Protein AF-A0AAD6Y115-F1 (afdb_monomer_lite)

Secondary structure (DSSP, 8-state):
-----PPPPGGGSTTSS-GGGS---HHHHHHHHHHHHGGGG--S-SSS-EEEE--SSHHHHHHHHHHHHHTT-SHHHHHSTT--EEEEEEEE-TT-SSGGG-EEEEEEEEGGG--TTTTSS-----SS-------EEEEEEETTEEEEEEEE-PPPHHHHH---S---SS---GGGTTT-

Foldseek 3Di:
DDDPDDPDPPVVQLPPPPLVLDQADPVLSVVVSVLSNCQVVDDPPLQHKDKDFADPDPVRQVVVQVVCVVLLNDPVSCPQPPDQKDWRDKDWDPPDPDPQFIKMKTKIDGLLLHDQVVVVDDRDDRQWHRDNWSAMWIWIDGNNGTGMIITGSDGDPCSVPIDGPDDPPPPDDVVSVVVD

Sequence (180 aa):
ASRTKVPLKQSSVLSDIRLNKMKVSPEQFKELEEMYSNRATAVDDGISPVDYIYALNDDDQLAASAIMAQQGLDVDTREQLNNRWSHQWSSYSNNSLNARNRTRRILYLCRCGYDHTQAQKKKRHTPVPFTSCLAHAENVEDSEKILRIRGFFHHNEACIKAEFTRIPPVPIHPSVYVVA

Radius of gyration: 18.42 Å; chains: 1; bounding box: 69×36×39 Å

Organism: NCBI:txid153505

Structure (mmCIF, N/CA/C/O backbone):
data_AF-A0AAD6Y115-F1
#
_entry.id   AF-A0AAD6Y115-F1
#
loop_
_atom_site.group_PDB
_atom_site.id
_atom_site.type_symbol
_atom_site.label_atom_id
_atom_site.label_alt_id
_atom_site.label_comp_id
_atom_site.label_asym_id
_atom_site.label_entity_id
_atom_site.label_seq_id
_atom_site.pdbx_PDB_ins_code
_atom_site.Cartn_x
_atom_site.Cartn_y
_atom_site.Cartn_z
_atom_site.occupancy
_atom_site.B_iso_or_equiv
_atom_site.auth_seq_id
_atom_site.auth_comp_id
_atom_site.auth_asym_id
_atom_site.auth_atom_id
_atom_site.pdbx_PDB_model_num
ATOM 1 N N . ALA A 1 1 ? 39.518 6.196 -12.446 1.00 37.31 1 ALA A N 1
ATOM 2 C CA . ALA A 1 1 ? 39.358 6.528 -11.016 1.00 37.31 1 ALA A CA 1
ATOM 3 C C . ALA A 1 1 ? 38.115 5.822 -10.486 1.00 37.31 1 ALA A C 1
ATOM 5 O O . ALA A 1 1 ? 37.027 6.047 -11.005 1.00 37.31 1 ALA A O 1
ATOM 6 N N . SER A 1 2 ? 38.305 4.896 -9.545 1.00 34.16 2 SER A N 1
ATOM 7 C CA . SER A 1 2 ? 37.245 4.105 -8.911 1.00 34.16 2 SER A CA 1
ATOM 8 C C . SER A 1 2 ? 36.305 5.024 -8.128 1.00 34.16 2 SER A C 1
ATOM 10 O O . SER A 1 2 ? 36.765 5.800 -7.292 1.00 34.16 2 SER A O 1
ATOM 12 N N . ARG A 1 3 ? 35.000 4.981 -8.424 1.00 35.28 3 ARG A N 1
ATOM 13 C CA . ARG A 1 3 ? 33.980 5.690 -7.642 1.00 35.28 3 ARG A CA 1
ATOM 14 C C . ARG A 1 3 ? 33.814 4.959 -6.315 1.00 35.28 3 ARG A C 1
ATOM 16 O O . ARG A 1 3 ? 33.168 3.916 -6.252 1.00 35.28 3 ARG A O 1
ATOM 23 N N . THR A 1 4 ? 34.408 5.510 -5.266 1.00 35.12 4 THR A N 1
ATOM 24 C CA . THR A 1 4 ? 34.242 5.054 -3.889 1.00 35.12 4 THR A CA 1
ATOM 25 C C . THR A 1 4 ? 32.756 5.104 -3.536 1.00 35.12 4 THR A C 1
ATOM 27 O O . THR A 1 4 ? 32.154 6.178 -3.491 1.00 35.12 4 THR A O 1
ATOM 30 N N . LYS A 1 5 ? 32.140 3.934 -3.334 1.00 39.66 5 LYS A N 1
ATOM 31 C CA . LYS A 1 5 ? 30.775 3.831 -2.813 1.00 39.66 5 LYS A CA 1
ATOM 32 C C . LYS A 1 5 ? 30.797 4.359 -1.381 1.00 39.66 5 LYS A C 1
ATOM 34 O O . LYS A 1 5 ? 31.348 3.716 -0.493 1.00 39.66 5 LYS A O 1
ATOM 39 N N . VAL A 1 6 ? 30.242 5.550 -1.176 1.00 36.53 6 VAL A N 1
ATOM 40 C CA . VAL A 1 6 ? 30.010 6.091 0.166 1.00 36.53 6 VAL A CA 1
ATOM 41 C C . VAL A 1 6 ? 28.984 5.180 0.849 1.00 36.53 6 VAL A C 1
ATOM 43 O O . VAL A 1 6 ? 27.916 4.963 0.269 1.00 36.53 6 VAL A O 1
ATOM 46 N N . PRO A 1 7 ? 29.268 4.626 2.040 1.00 36.38 7 PRO A N 1
ATOM 47 C CA . PRO A 1 7 ? 28.285 3.852 2.781 1.00 36.38 7 PRO A CA 1
ATOM 48 C C . PRO A 1 7 ? 27.129 4.779 3.152 1.00 36.38 7 PRO A C 1
ATOM 50 O O . PRO A 1 7 ? 27.316 5.767 3.868 1.00 36.38 7 PRO A O 1
ATOM 53 N N . LEU A 1 8 ? 25.934 4.489 2.640 1.00 37.22 8 LEU A N 1
ATOM 54 C CA . LEU A 1 8 ? 24.723 5.157 3.099 1.00 37.22 8 LEU A CA 1
ATOM 55 C C . LEU A 1 8 ? 24.560 4.827 4.586 1.00 37.22 8 LEU A C 1
ATOM 57 O O . LEU A 1 8 ? 24.509 3.658 4.968 1.00 37.22 8 LEU A O 1
ATOM 61 N N . LYS A 1 9 ? 24.546 5.866 5.430 1.00 33.16 9 LYS A N 1
ATOM 62 C CA . LYS A 1 9 ? 24.273 5.741 6.866 1.00 33.16 9 LYS A CA 1
ATOM 63 C C . LYS A 1 9 ? 22.989 4.931 7.040 1.00 33.16 9 LYS A C 1
ATOM 65 O O . LYS A 1 9 ? 21.980 5.258 6.423 1.00 33.16 9 LYS A O 1
ATOM 70 N N . GLN A 1 10 ? 23.009 3.938 7.926 1.00 40.41 10 GLN A N 1
ATOM 71 C CA . GLN A 1 10 ? 21.849 3.105 8.274 1.00 40.41 10 GLN A CA 1
ATOM 72 C C . GLN A 1 10 ? 20.599 3.934 8.648 1.00 40.41 10 GLN A C 1
ATOM 74 O O . GLN A 1 10 ? 19.476 3.479 8.459 1.00 40.41 10 GLN A O 1
ATOM 79 N N . SER A 1 11 ? 20.767 5.196 9.066 1.00 35.53 11 SER A N 1
ATOM 80 C CA . SER A 1 11 ? 19.670 6.135 9.327 1.00 35.53 11 SER A CA 1
ATOM 81 C C . SER A 1 11 ? 18.949 6.683 8.082 1.00 35.53 11 SER A C 1
ATOM 83 O O . SER A 1 11 ? 17.874 7.256 8.227 1.00 35.53 11 SER A O 1
ATOM 85 N N . SER A 1 12 ? 19.483 6.526 6.862 1.00 40.47 12 SER A N 1
ATOM 86 C CA . SER A 1 12 ? 18.817 6.964 5.621 1.00 40.47 12 SER A CA 1
ATOM 87 C C . SER A 1 12 ? 17.934 5.889 4.983 1.00 40.47 12 SER A C 1
ATOM 89 O O . SER A 1 12 ? 17.322 6.148 3.951 1.00 40.47 12 SER A O 1
ATOM 91 N N . VAL A 1 13 ? 17.892 4.683 5.556 1.00 45.56 13 VAL A N 1
ATOM 92 C CA . VAL A 1 13 ? 17.029 3.581 5.094 1.00 45.56 13 VAL A CA 1
ATOM 93 C C . VAL A 1 13 ? 15.636 3.676 5.739 1.00 45.56 13 VAL A C 1
ATOM 95 O O . VAL A 1 13 ? 14.651 3.259 5.138 1.00 45.56 13 VAL A O 1
ATOM 98 N N . LEU A 1 14 ? 15.536 4.329 6.906 1.00 41.59 14 LEU A N 1
ATOM 99 C CA . LEU A 1 14 ? 14.282 4.608 7.621 1.00 41.59 14 LEU A CA 1
ATOM 100 C C . LEU A 1 14 ? 13.452 5.756 7.019 1.00 41.59 14 LEU A C 1
ATOM 102 O O . LEU A 1 14 ? 12.278 5.899 7.344 1.00 41.59 14 LEU A O 1
ATOM 106 N N . SER A 1 15 ? 14.027 6.603 6.161 1.00 47.47 15 SER A N 1
ATOM 107 C CA . SER A 1 15 ? 13.391 7.872 5.779 1.00 47.47 15 SER A CA 1
ATOM 108 C C . SER A 1 15 ? 12.399 7.798 4.617 1.00 47.47 15 SER A C 1
ATOM 110 O O . SER A 1 15 ? 11.879 8.840 4.212 1.00 47.47 15 SER A O 1
ATOM 112 N N . ASP A 1 16 ? 12.140 6.628 4.035 1.00 69.25 16 ASP A N 1
ATOM 113 C CA . ASP A 1 16 ? 11.714 6.635 2.639 1.00 69.25 16 ASP A CA 1
ATOM 114 C C . ASP A 1 16 ? 10.235 6.246 2.419 1.00 69.25 16 ASP A C 1
ATOM 116 O O . ASP A 1 16 ? 9.596 6.880 1.581 1.00 69.25 16 ASP A O 1
ATOM 120 N N . ILE A 1 17 ? 9.608 5.378 3.227 1.00 75.56 17 ILE A N 1
ATOM 121 C CA . ILE A 1 17 ? 8.131 5.264 3.218 1.00 75.56 17 ILE A CA 1
ATOM 122 C C . ILE A 1 17 ? 7.526 6.401 4.037 1.00 75.56 17 ILE A C 1
ATOM 124 O O . ILE A 1 17 ? 7.895 6.642 5.185 1.00 75.56 17 ILE A O 1
ATOM 128 N N . ARG A 1 18 ? 6.553 7.106 3.454 1.00 84.12 18 ARG A N 1
ATOM 129 C CA . ARG A 1 18 ? 5.853 8.228 4.098 1.00 84.12 18 ARG A CA 1
ATOM 130 C C . ARG A 1 18 ? 4.848 7.754 5.158 1.00 84.12 18 ARG A C 1
ATOM 132 O O . ARG A 1 18 ? 3.661 8.062 5.059 1.00 84.12 18 ARG A O 1
ATOM 139 N N . LEU A 1 19 ? 5.312 7.045 6.193 1.00 85.75 19 LEU A N 1
ATOM 140 C CA . LEU A 1 19 ? 4.458 6.497 7.259 1.00 85.75 19 LEU A CA 1
ATOM 141 C C . LEU A 1 19 ? 3.618 7.588 7.934 1.00 85.75 19 LEU A C 1
ATOM 143 O O . LEU A 1 19 ? 2.438 7.399 8.203 1.00 85.75 19 LEU A O 1
ATOM 147 N N . ASN A 1 20 ? 4.188 8.784 8.097 1.00 86.88 20 ASN A N 1
ATOM 148 C CA . ASN A 1 20 ? 3.504 9.956 8.648 1.00 86.88 20 ASN A CA 1
ATOM 149 C C . ASN A 1 20 ? 2.343 10.495 7.788 1.00 86.88 20 ASN A C 1
ATOM 151 O O . ASN A 1 20 ? 1.642 11.419 8.202 1.00 86.88 20 ASN A O 1
ATOM 155 N N . LYS A 1 21 ? 2.166 9.991 6.563 1.00 89.12 21 LYS A N 1
ATOM 156 C CA . LYS A 1 21 ? 1.014 10.290 5.702 1.00 89.12 21 LYS A CA 1
ATOM 157 C C . LYS A 1 21 ? -0.087 9.240 5.815 1.00 89.12 21 LYS A C 1
ATOM 159 O O . LYS A 1 21 ? -1.181 9.473 5.300 1.00 89.12 21 LYS A O 1
ATOM 164 N N . MET A 1 22 ? 0.174 8.121 6.487 1.00 88.00 22 MET A N 1
ATOM 165 C CA . MET A 1 22 ? -0.845 7.123 6.783 1.00 88.00 22 MET A CA 1
ATOM 166 C C . MET A 1 22 ? -1.723 7.607 7.928 1.00 88.00 22 MET A C 1
ATOM 168 O O . MET A 1 22 ? -1.261 8.212 8.892 1.00 88.00 22 MET A O 1
ATOM 172 N N . LYS A 1 23 ? -3.021 7.344 7.809 1.00 85.50 23 LYS A N 1
ATOM 173 C CA . LYS A 1 23 ? -3.980 7.604 8.877 1.00 85.50 23 LYS A CA 1
ATOM 174 C C . LYS A 1 23 ? -4.052 6.347 9.736 1.00 85.50 23 LYS A C 1
ATOM 176 O O . LYS A 1 23 ? -4.895 5.495 9.491 1.00 85.50 23 LYS A O 1
ATOM 181 N N . VAL A 1 24 ? -3.124 6.217 10.673 1.00 87.88 24 VAL A N 1
ATOM 182 C CA . VAL A 1 24 ? -3.024 5.088 11.611 1.00 87.88 24 VAL A CA 1
ATOM 183 C C . VAL A 1 24 ? -3.056 5.607 13.048 1.00 87.88 24 VAL A C 1
ATOM 185 O O . VAL A 1 24 ? -2.818 6.798 13.273 1.00 87.88 24 VAL A O 1
ATOM 188 N N . SER A 1 25 ? -3.382 4.740 14.006 1.00 88.44 25 SER A N 1
ATOM 189 C CA . SER A 1 25 ? -3.313 5.085 15.428 1.00 88.44 25 SER A CA 1
ATOM 190 C C . SER A 1 25 ? -1.858 5.281 15.887 1.00 88.44 25 SER A C 1
ATOM 192 O O . SER A 1 25 ? -0.935 4.808 15.215 1.00 88.44 25 SER A O 1
ATOM 194 N N . PRO A 1 26 ? -1.617 5.951 17.029 1.00 88.81 26 PRO A N 1
ATOM 195 C CA . PRO A 1 26 ? -0.279 6.051 17.613 1.00 88.81 26 PRO A CA 1
ATOM 196 C C . PRO A 1 26 ? 0.368 4.685 17.888 1.00 88.81 26 PRO A C 1
ATOM 198 O O . PRO A 1 26 ? 1.564 4.517 17.667 1.00 88.81 26 PRO A O 1
ATOM 201 N N . GLU A 1 27 ? -0.419 3.700 18.323 1.00 90.31 27 GLU A N 1
ATOM 202 C CA . GLU A 1 27 ? 0.043 2.335 18.595 1.00 90.31 27 GLU A CA 1
ATOM 203 C C . GLU A 1 27 ? 0.472 1.636 17.302 1.00 90.31 27 GLU A C 1
ATOM 205 O O . GLU A 1 27 ? 1.593 1.145 17.210 1.00 90.31 27 GLU A O 1
ATOM 210 N N . GLN A 1 28 ? -0.369 1.692 16.264 1.00 91.00 28 GLN A N 1
ATOM 211 C CA . GLN A 1 28 ? -0.039 1.151 14.943 1.00 91.00 28 GLN A CA 1
ATOM 212 C C . GLN A 1 28 ? 1.199 1.824 14.343 1.00 91.00 28 GLN A C 1
ATOM 214 O O . GLN A 1 28 ? 2.013 1.173 13.694 1.00 91.00 28 GLN A O 1
ATOM 219 N N . PHE A 1 29 ? 1.346 3.136 14.542 1.00 90.56 29 PHE A N 1
ATOM 220 C CA . PHE A 1 29 ? 2.513 3.872 14.072 1.00 90.56 29 PHE A CA 1
ATOM 221 C C . PHE A 1 29 ? 3.794 3.385 14.755 1.00 90.56 29 PHE A C 1
ATOM 223 O O . PHE A 1 29 ? 4.783 3.142 14.071 1.00 90.56 29 PHE A O 1
ATOM 230 N N . LYS A 1 30 ? 3.756 3.171 16.074 1.00 90.38 30 LYS A N 1
ATOM 231 C CA . LYS A 1 30 ? 4.881 2.612 16.827 1.00 90.38 30 LYS A CA 1
ATOM 232 C C . LYS A 1 30 ? 5.238 1.198 16.354 1.00 90.38 30 LYS A C 1
ATOM 234 O O . LYS A 1 30 ? 6.409 0.918 16.123 1.00 90.38 30 LYS A O 1
ATOM 239 N N . GLU A 1 31 ? 4.244 0.333 16.146 1.00 91.25 31 GLU A N 1
ATOM 240 C CA . GLU A 1 31 ? 4.460 -1.020 15.603 1.00 91.25 31 GLU A CA 1
ATOM 241 C C . GLU A 1 31 ? 5.112 -0.983 14.211 1.00 91.25 31 GLU A C 1
ATOM 243 O O . GLU A 1 31 ? 6.028 -1.752 13.922 1.00 91.25 31 GLU A O 1
ATOM 248 N N . LEU A 1 32 ? 4.687 -0.054 13.350 1.00 90.06 32 LEU A N 1
ATOM 249 C CA . LEU A 1 32 ? 5.303 0.161 12.040 1.00 90.06 32 LEU A CA 1
ATOM 250 C C . LEU A 1 32 ? 6.753 0.644 12.161 1.00 90.06 32 LEU A C 1
ATOM 252 O O . LEU A 1 32 ? 7.617 0.157 11.435 1.00 90.06 32 LEU A O 1
ATOM 256 N N . GLU A 1 33 ? 7.043 1.582 13.063 1.00 88.50 33 GLU A N 1
ATOM 257 C CA . GLU A 1 33 ? 8.415 2.046 13.300 1.00 88.50 33 GLU A CA 1
ATOM 258 C C . GLU A 1 33 ? 9.328 0.912 13.775 1.00 88.50 33 GLU A C 1
ATOM 260 O O . GLU A 1 33 ? 10.443 0.773 13.267 1.00 88.50 33 GLU A O 1
ATOM 265 N N . GLU A 1 34 ? 8.855 0.070 14.695 1.00 88.00 34 GLU A N 1
ATOM 266 C CA . GLU A 1 34 ? 9.582 -1.114 15.164 1.00 88.00 34 GLU A CA 1
ATOM 267 C C . GLU A 1 34 ? 9.818 -2.111 14.017 1.00 88.00 34 GLU A C 1
ATOM 269 O O . GLU A 1 34 ? 10.950 -2.556 13.800 1.00 88.00 34 GLU A O 1
ATOM 274 N N . MET A 1 35 ? 8.785 -2.391 13.216 1.00 87.81 35 MET A N 1
ATOM 275 C CA . MET A 1 35 ? 8.860 -3.274 12.048 1.00 87.81 35 MET A CA 1
ATOM 276 C C . MET A 1 35 ? 9.911 -2.802 11.032 1.00 87.81 35 MET A C 1
ATOM 278 O O . MET A 1 35 ? 10.733 -3.593 10.569 1.00 87.81 35 MET A O 1
ATOM 282 N N . TYR A 1 36 ? 9.931 -1.507 10.705 1.00 86.06 36 TYR A N 1
ATOM 283 C CA . TYR A 1 36 ? 10.908 -0.951 9.766 1.00 86.06 36 TYR A CA 1
ATOM 284 C C . TYR A 1 36 ? 12.313 -0.807 10.357 1.00 86.06 36 TYR A C 1
ATOM 286 O O . TYR A 1 36 ? 13.292 -0.906 9.614 1.00 86.06 36 TYR A O 1
ATOM 294 N N . SER A 1 37 ? 12.434 -0.626 11.673 1.00 83.56 37 SER A N 1
ATOM 295 C CA . SER A 1 37 ? 13.729 -0.577 12.366 1.00 83.56 37 SER A CA 1
ATOM 296 C C . SER A 1 37 ? 14.433 -1.934 12.373 1.00 83.56 37 SER A C 1
ATOM 298 O O . SER A 1 37 ? 15.654 -1.995 12.230 1.00 83.56 37 SER A O 1
ATOM 300 N N . ASN A 1 38 ? 13.669 -3.027 12.437 1.00 78.31 38 ASN A N 1
ATOM 301 C CA . ASN A 1 38 ? 14.196 -4.394 12.484 1.00 78.31 38 ASN A CA 1
ATOM 302 C C . ASN A 1 38 ? 14.460 -5.013 11.099 1.00 78.31 38 ASN A C 1
ATOM 304 O O . ASN A 1 38 ? 14.881 -6.164 10.994 1.00 78.31 38 ASN A O 1
ATOM 308 N N . ARG A 1 39 ? 14.271 -4.259 10.009 1.00 71.62 39 ARG A N 1
ATOM 309 C CA . ARG A 1 39 ? 14.386 -4.773 8.633 1.00 71.62 39 ARG A CA 1
ATOM 310 C C . ARG A 1 39 ? 15.766 -5.352 8.287 1.00 71.62 39 ARG A C 1
ATOM 312 O O . ARG A 1 39 ? 15.861 -6.220 7.430 1.00 71.62 39 ARG A O 1
ATOM 319 N N . ALA A 1 40 ? 16.840 -4.899 8.936 1.00 60.59 40 ALA A N 1
ATOM 320 C CA . ALA A 1 40 ? 18.201 -5.371 8.652 1.00 60.59 40 ALA A CA 1
ATOM 321 C C . ALA A 1 40 ? 18.432 -6.859 8.990 1.00 60.59 40 ALA A C 1
ATOM 323 O O . ALA A 1 40 ? 19.394 -7.444 8.499 1.00 60.59 40 ALA A O 1
ATOM 324 N N . THR A 1 41 ? 17.564 -7.463 9.807 1.00 61.66 41 THR A N 1
ATOM 325 C CA . THR A 1 41 ? 17.615 -8.886 10.180 1.00 61.66 41 THR A CA 1
ATOM 326 C C . THR A 1 41 ? 16.533 -9.723 9.498 1.00 61.66 41 THR A C 1
ATOM 328 O O . THR A 1 41 ? 16.404 -10.906 9.800 1.00 61.66 41 THR A O 1
ATOM 331 N N . ALA A 1 42 ? 15.737 -9.117 8.612 1.00 58.19 42 ALA A N 1
ATOM 332 C CA . ALA A 1 42 ? 14.626 -9.782 7.951 1.00 58.19 42 ALA A CA 1
ATOM 333 C C . ALA A 1 42 ? 15.122 -10.795 6.910 1.00 58.19 42 ALA A C 1
ATOM 335 O O . ALA A 1 42 ? 15.888 -10.461 6.003 1.00 58.19 42 ALA A O 1
ATOM 336 N N . VAL A 1 43 ? 14.660 -12.033 7.054 1.00 60.44 43 VAL A N 1
ATOM 337 C CA . VAL A 1 43 ? 14.711 -13.069 6.018 1.00 60.44 43 VAL A CA 1
ATOM 338 C C . VAL A 1 43 ? 13.510 -12.847 5.092 1.00 60.44 43 VAL A C 1
ATOM 340 O O . VAL A 1 43 ? 12.520 -12.255 5.515 1.00 60.44 43 VAL A O 1
ATOM 343 N N . ASP A 1 44 ? 13.586 -13.284 3.835 1.00 65.56 44 ASP A N 1
ATOM 344 C CA . ASP A 1 44 ? 12.433 -13.291 2.924 1.00 65.56 44 ASP A CA 1
ATOM 345 C C . ASP A 1 44 ? 11.393 -14.321 3.405 1.00 65.56 44 ASP A C 1
ATOM 347 O O . ASP A 1 44 ? 11.373 -15.474 2.984 1.00 65.56 44 ASP A O 1
ATOM 351 N N . ASP A 1 45 ? 10.608 -13.923 4.404 1.00 72.19 45 ASP A N 1
ATOM 352 C CA . ASP A 1 45 ? 9.651 -14.752 5.136 1.00 72.19 45 ASP A CA 1
ATOM 353 C C . ASP A 1 45 ? 8.194 -14.456 4.749 1.00 72.19 45 ASP A C 1
ATOM 355 O O . ASP A 1 45 ? 7.268 -15.058 5.291 1.00 72.19 45 ASP A O 1
ATOM 359 N N . GLY A 1 46 ? 7.973 -13.524 3.817 1.00 70.38 46 GLY A N 1
ATOM 360 C CA . GLY A 1 46 ? 6.642 -13.065 3.411 1.00 70.38 46 GLY A CA 1
ATOM 361 C C . GLY A 1 46 ? 5.894 -12.241 4.472 1.00 70.38 46 GLY A C 1
ATOM 362 O O . GLY A 1 46 ? 4.741 -11.869 4.247 1.00 70.38 46 GLY A O 1
ATOM 363 N N . ILE A 1 47 ? 6.525 -11.938 5.613 1.00 79.69 47 ILE A N 1
ATOM 364 C CA . ILE A 1 47 ? 5.960 -11.167 6.739 1.00 79.69 47 ILE A CA 1
ATOM 365 C C . ILE A 1 47 ? 6.878 -9.975 7.086 1.00 79.69 47 ILE A C 1
ATOM 367 O O . ILE A 1 47 ? 6.649 -9.222 8.029 1.00 79.69 47 ILE A O 1
ATOM 371 N N . SER A 1 48 ? 7.904 -9.732 6.280 1.00 85.69 48 SER A N 1
ATOM 372 C CA . SER A 1 48 ? 8.790 -8.582 6.409 1.00 85.69 48 SER A CA 1
ATOM 373 C C . SER A 1 48 ? 8.473 -7.502 5.369 1.00 85.69 48 SER A C 1
ATOM 375 O O . SER A 1 48 ? 8.011 -7.813 4.267 1.00 85.69 48 SER A O 1
ATOM 377 N N . PRO A 1 49 ? 8.730 -6.212 5.661 1.00 89.25 49 PRO A N 1
ATOM 378 C CA . PRO A 1 49 ? 8.601 -5.165 4.660 1.00 89.25 49 PRO A CA 1
ATOM 379 C C . PRO A 1 49 ? 9.551 -5.353 3.475 1.00 89.25 49 PRO A C 1
ATOM 381 O O . PRO A 1 49 ? 10.765 -5.531 3.634 1.00 89.25 49 PRO A O 1
ATOM 384 N N . VAL A 1 50 ? 9.004 -5.213 2.274 1.00 89.38 50 VAL A N 1
ATOM 385 C CA . VAL A 1 50 ? 9.717 -5.403 1.006 1.00 89.38 50 VAL A CA 1
ATOM 386 C C . VAL A 1 50 ? 9.983 -4.071 0.305 1.00 89.38 50 VAL A C 1
ATOM 388 O O . VAL A 1 50 ? 9.365 -3.047 0.605 1.00 89.38 50 VAL A O 1
ATOM 391 N N . ASP A 1 51 ? 10.938 -4.080 -0.626 1.00 90.75 51 ASP A N 1
ATOM 392 C CA . ASP A 1 51 ? 11.340 -2.911 -1.412 1.00 90.75 51 ASP A CA 1
ATOM 393 C C . ASP A 1 51 ? 11.923 -3.356 -2.752 1.00 90.75 51 ASP A C 1
ATOM 395 O O . ASP A 1 51 ? 13.100 -3.703 -2.853 1.00 90.75 51 ASP A O 1
ATOM 399 N N . TYR A 1 52 ? 11.066 -3.382 -3.761 1.00 91.44 52 TYR A N 1
ATOM 400 C CA . TYR A 1 52 ? 11.388 -3.762 -5.124 1.00 91.44 52 TYR A CA 1
ATOM 401 C C . TYR A 1 52 ? 11.654 -2.514 -5.959 1.00 91.44 52 TYR A C 1
ATOM 403 O O . TYR A 1 52 ? 10.857 -1.574 -5.958 1.00 91.44 52 TYR A O 1
ATOM 411 N N . ILE A 1 53 ? 12.771 -2.513 -6.684 1.00 92.69 53 ILE A N 1
ATOM 412 C CA . ILE A 1 53 ? 13.163 -1.453 -7.616 1.00 92.69 53 ILE A CA 1
ATOM 413 C C . ILE A 1 53 ? 13.201 -2.066 -9.009 1.00 92.69 53 ILE A C 1
ATOM 415 O O . ILE A 1 53 ? 13.813 -3.114 -9.196 1.00 92.69 53 ILE A O 1
ATOM 419 N N . TYR A 1 54 ? 12.580 -1.388 -9.967 1.00 92.31 54 TYR A N 1
ATOM 420 C CA . TYR A 1 54 ? 12.401 -1.874 -11.329 1.00 92.31 54 TYR A CA 1
ATOM 421 C C . TYR A 1 54 ? 13.042 -0.912 -12.328 1.00 92.31 54 TYR A C 1
ATOM 423 O O . TYR A 1 54 ? 12.969 0.312 -12.167 1.00 92.31 54 TYR A O 1
ATOM 431 N N . ALA A 1 55 ? 13.668 -1.449 -13.374 1.00 92.56 55 ALA A N 1
ATOM 432 C CA . ALA A 1 55 ? 14.084 -0.676 -14.533 1.00 92.56 55 ALA A CA 1
ATOM 433 C C . ALA A 1 55 ? 12.946 -0.562 -15.563 1.00 92.56 55 ALA A C 1
ATOM 435 O O . ALA A 1 55 ? 11.908 -1.211 -15.476 1.00 92.56 55 ALA A O 1
ATOM 436 N N . LEU A 1 56 ? 13.143 0.287 -16.574 1.00 92.00 56 LEU A N 1
ATOM 437 C CA . LEU A 1 56 ? 12.132 0.584 -17.599 1.00 92.00 56 LEU A CA 1
ATOM 438 C C . LEU A 1 56 ? 12.061 -0.449 -18.743 1.00 92.00 56 LEU A C 1
ATOM 440 O O . LEU A 1 56 ? 11.466 -0.138 -19.780 1.00 92.00 56 LEU A O 1
ATOM 444 N N . ASN A 1 57 ? 12.699 -1.612 -18.579 1.00 95.06 57 ASN A N 1
ATOM 445 C CA . ASN A 1 57 ? 12.691 -2.710 -19.550 1.00 95.06 57 ASN A CA 1
ATOM 446 C C . ASN A 1 57 ? 11.435 -3.586 -19.387 1.00 95.06 57 ASN A C 1
ATOM 448 O O . ASN A 1 57 ? 10.780 -3.541 -18.348 1.00 95.06 57 ASN A O 1
ATOM 452 N N . ASP A 1 58 ? 11.098 -4.360 -20.416 1.00 95.94 58 ASP A N 1
ATOM 453 C CA . ASP A 1 58 ? 9.832 -5.100 -20.457 1.00 95.94 58 ASP A CA 1
ATOM 454 C C . ASP A 1 58 ? 9.741 -6.185 -19.372 1.00 95.94 58 ASP A C 1
ATOM 456 O O . ASP A 1 58 ? 8.684 -6.337 -18.762 1.00 95.94 58 ASP A O 1
ATOM 460 N N . ASP A 1 59 ? 10.846 -6.872 -19.067 1.00 97.00 59 ASP A N 1
ATOM 461 C CA . ASP A 1 59 ? 10.887 -7.930 -18.049 1.00 97.00 59 ASP A CA 1
ATOM 462 C C . ASP A 1 59 ? 10.596 -7.382 -16.641 1.00 97.00 59 ASP A C 1
ATOM 464 O O . ASP A 1 59 ? 9.755 -7.916 -15.915 1.00 97.00 59 ASP A O 1
ATOM 468 N N . ASP A 1 60 ? 11.237 -6.272 -16.266 1.00 95.44 60 ASP A N 1
ATOM 469 C CA . ASP A 1 60 ? 11.033 -5.621 -14.971 1.00 95.44 60 ASP A CA 1
ATOM 470 C C . ASP A 1 60 ? 9.634 -5.015 -14.862 1.00 95.44 60 ASP A C 1
ATOM 472 O O . ASP A 1 60 ? 9.020 -5.066 -13.796 1.00 95.44 60 ASP A O 1
ATOM 476 N N . GLN A 1 61 ? 9.103 -4.453 -15.950 1.00 96.56 61 GLN A N 1
ATOM 477 C CA . GLN A 1 61 ? 7.741 -3.923 -15.949 1.00 96.56 61 GLN A CA 1
ATOM 478 C C . GLN A 1 61 ? 6.705 -5.045 -15.843 1.00 96.56 61 GLN A C 1
ATOM 480 O O . GLN A 1 61 ? 5.744 -4.904 -15.089 1.00 96.56 61 GLN A O 1
ATOM 485 N N . LEU A 1 62 ? 6.928 -6.186 -16.502 1.00 96.75 62 LEU A N 1
ATOM 486 C CA . LEU A 1 62 ? 6.086 -7.369 -16.345 1.00 96.75 62 LEU A CA 1
ATOM 487 C C . LEU A 1 62 ? 6.122 -7.889 -14.902 1.00 96.75 62 LEU A C 1
ATOM 489 O O . LEU A 1 62 ? 5.071 -8.168 -14.324 1.00 96.75 62 LEU A O 1
ATOM 493 N N . ALA A 1 63 ? 7.309 -7.964 -14.293 1.00 95.88 63 ALA A N 1
ATOM 494 C CA . ALA A 1 63 ? 7.462 -8.360 -12.895 1.00 95.88 63 ALA A CA 1
ATOM 495 C C . ALA A 1 63 ? 6.764 -7.380 -11.938 1.00 95.88 63 ALA A C 1
ATOM 497 O O . ALA A 1 63 ? 6.071 -7.803 -11.011 1.00 95.88 63 ALA A O 1
ATOM 498 N N . ALA A 1 64 ? 6.891 -6.072 -12.171 1.00 95.31 64 ALA A N 1
ATOM 499 C CA . ALA A 1 64 ? 6.215 -5.053 -11.376 1.00 95.31 64 ALA A CA 1
ATOM 500 C C . ALA A 1 64 ? 4.688 -5.158 -11.490 1.00 95.31 64 ALA A C 1
ATOM 502 O O . ALA A 1 64 ? 3.989 -5.134 -10.475 1.00 95.31 64 ALA A O 1
ATOM 503 N N . SER A 1 65 ? 4.165 -5.332 -12.707 1.00 94.88 65 SER A N 1
ATOM 504 C CA . SER A 1 65 ? 2.739 -5.557 -12.952 1.00 94.88 65 SER A CA 1
ATOM 505 C C . SER A 1 65 ? 2.236 -6.835 -12.281 1.00 94.88 65 SER A C 1
ATOM 507 O O . SER A 1 65 ? 1.158 -6.818 -11.690 1.00 94.88 65 SER A O 1
ATOM 509 N N . ALA A 1 66 ? 3.020 -7.917 -12.302 1.00 95.44 66 ALA A N 1
ATOM 510 C CA . ALA A 1 66 ? 2.673 -9.164 -11.627 1.00 95.44 66 ALA A CA 1
ATOM 511 C C . ALA A 1 66 ? 2.572 -8.985 -10.104 1.00 95.44 66 ALA A C 1
ATOM 513 O O . ALA A 1 66 ? 1.602 -9.445 -9.506 1.00 95.44 66 ALA A O 1
ATOM 514 N N . ILE A 1 67 ? 3.512 -8.263 -9.481 1.00 94.50 67 ILE A N 1
ATOM 515 C CA . ILE A 1 67 ? 3.437 -7.938 -8.048 1.00 94.50 67 ILE A CA 1
ATOM 516 C C . ILE A 1 67 ? 2.216 -7.066 -7.751 1.00 94.50 67 ILE A C 1
ATOM 518 O O . ILE A 1 67 ? 1.484 -7.341 -6.803 1.00 94.50 67 ILE A O 1
ATOM 522 N N . MET A 1 68 ? 1.947 -6.046 -8.566 1.00 94.12 68 MET A N 1
ATOM 523 C CA . MET A 1 68 ? 0.758 -5.207 -8.398 1.00 94.12 68 MET A CA 1
ATOM 524 C C . MET A 1 68 ? -0.533 -6.024 -8.454 1.00 94.12 68 MET A C 1
ATOM 526 O O . MET A 1 68 ? -1.380 -5.857 -7.580 1.00 94.12 68 MET A O 1
ATOM 530 N N . ALA A 1 69 ? -0.657 -6.929 -9.425 1.00 93.69 69 ALA A N 1
ATOM 531 C CA . ALA A 1 69 ? -1.816 -7.803 -9.568 1.00 93.69 69 ALA A CA 1
ATOM 532 C C . ALA A 1 69 ? -1.942 -8.791 -8.401 1.00 93.69 69 ALA A C 1
ATOM 534 O O . ALA A 1 69 ? -3.008 -8.913 -7.803 1.00 93.69 69 ALA A O 1
ATOM 535 N N . GLN A 1 70 ? -0.840 -9.438 -8.008 1.00 92.88 70 GLN A N 1
ATOM 536 C CA . GLN A 1 70 ? -0.809 -10.364 -6.873 1.00 92.88 70 GLN A CA 1
ATOM 537 C C . GLN A 1 70 ? -1.273 -9.695 -5.575 1.00 92.88 70 GLN A C 1
ATOM 539 O O . GLN A 1 70 ? -1.949 -10.319 -4.761 1.00 92.88 70 GLN A O 1
ATOM 544 N N . GLN A 1 71 ? -0.909 -8.426 -5.382 1.00 93.69 71 GLN A N 1
ATOM 545 C CA . GLN A 1 71 ? -1.295 -7.657 -4.204 1.00 93.69 71 GLN A CA 1
ATOM 546 C C . GLN A 1 71 ? -2.647 -6.946 -4.362 1.00 93.69 71 GLN A C 1
ATOM 548 O O . GLN A 1 71 ? -3.080 -6.283 -3.426 1.00 93.69 71 GLN A O 1
ATOM 553 N N . GLY A 1 72 ? -3.328 -7.044 -5.510 1.00 93.00 72 GLY A N 1
ATOM 554 C CA . GLY A 1 72 ? -4.589 -6.341 -5.782 1.00 93.00 72 GLY A CA 1
ATOM 555 C C . GLY A 1 72 ? -4.462 -4.813 -5.851 1.00 93.00 72 GLY A C 1
ATOM 556 O O . GLY A 1 72 ? -5.391 -4.075 -5.512 1.00 93.00 72 GLY A O 1
ATOM 557 N N . LEU A 1 73 ? -3.283 -4.325 -6.235 1.00 93.25 73 LEU A N 1
ATOM 558 C CA . LEU A 1 73 ? -2.945 -2.910 -6.406 1.00 93.25 73 LEU A CA 1
ATOM 559 C C . LEU A 1 73 ? -2.960 -2.459 -7.871 1.00 93.25 73 LEU A C 1
ATOM 561 O O . LEU A 1 73 ? -2.792 -1.264 -8.131 1.00 93.25 73 LEU A O 1
ATOM 565 N N . ASP A 1 74 ? -3.160 -3.372 -8.821 1.00 92.31 74 ASP A N 1
ATOM 566 C CA . ASP A 1 74 ? -3.360 -3.043 -10.232 1.00 92.31 74 ASP A CA 1
ATOM 567 C C . ASP A 1 74 ? -4.638 -2.206 -10.449 1.00 92.31 74 ASP A C 1
ATOM 569 O O . ASP A 1 74 ? -5.430 -1.966 -9.535 1.00 92.31 74 ASP A O 1
ATOM 573 N N . VAL A 1 75 ? -4.805 -1.638 -11.644 1.00 86.81 75 VAL A N 1
ATOM 574 C CA . VAL A 1 75 ? -5.934 -0.740 -11.946 1.00 86.81 75 VAL A CA 1
ATOM 575 C C . VAL A 1 75 ? -7.273 -1.454 -11.781 1.00 86.81 75 VAL A C 1
ATOM 577 O O . VAL A 1 75 ? -8.133 -0.930 -11.075 1.00 86.81 75 VAL A O 1
ATOM 580 N N . ASP A 1 76 ? -7.406 -2.654 -12.336 1.00 87.19 76 ASP A N 1
ATOM 581 C CA . ASP A 1 76 ? -8.679 -3.365 -12.405 1.00 87.19 76 ASP A CA 1
ATOM 582 C C . ASP A 1 76 ? -9.103 -3.855 -11.020 1.00 87.19 76 ASP A C 1
ATOM 584 O O . ASP A 1 76 ? -10.226 -3.596 -10.578 1.00 87.19 76 ASP A O 1
ATOM 588 N N . THR A 1 77 ? -8.189 -4.485 -10.273 1.00 88.50 77 THR A N 1
ATOM 589 C CA . THR A 1 77 ? -8.488 -4.951 -8.912 1.00 88.50 77 THR A CA 1
ATOM 590 C C . THR A 1 77 ? -8.799 -3.788 -7.984 1.00 88.50 77 THR A C 1
ATOM 592 O O . THR A 1 77 ? -9.657 -3.908 -7.109 1.00 88.50 77 THR A O 1
ATOM 595 N N . ARG A 1 78 ? -8.176 -2.616 -8.180 1.00 87.69 78 ARG A N 1
ATOM 596 C CA . ARG A 1 78 ? -8.429 -1.470 -7.299 1.00 87.69 78 ARG A CA 1
ATOM 597 C C . ARG A 1 78 ? -9.862 -0.956 -7.353 1.00 87.69 78 ARG A C 1
ATOM 599 O O . ARG A 1 78 ? -10.332 -0.423 -6.341 1.00 87.69 78 ARG A O 1
ATOM 606 N N . GLU A 1 79 ? -10.516 -1.105 -8.499 1.00 84.56 79 GLU A N 1
ATOM 607 C CA . GLU A 1 79 ? -11.897 -0.680 -8.735 1.00 84.56 79 GLU A CA 1
ATOM 608 C C . GLU A 1 79 ? -12.930 -1.699 -8.235 1.00 84.56 79 GLU A C 1
ATOM 610 O O . GLU A 1 79 ? -14.103 -1.355 -8.063 1.00 84.56 79 GLU A O 1
ATOM 615 N N . GLN A 1 80 ? -12.509 -2.928 -7.924 1.00 84.06 80 GLN A N 1
ATOM 616 C CA . GLN A 1 80 ? -13.402 -3.952 -7.396 1.00 84.06 80 GLN A CA 1
ATOM 617 C C . GLN A 1 80 ? -13.951 -3.568 -6.015 1.00 84.06 80 GLN A C 1
ATOM 619 O O . GLN A 1 80 ? -13.266 -3.009 -5.152 1.00 84.06 80 GLN A O 1
ATOM 624 N N . LEU A 1 81 ? -15.216 -3.921 -5.768 1.00 80.38 81 LEU A N 1
ATOM 625 C CA . LEU A 1 81 ? -15.893 -3.646 -4.495 1.00 80.38 81 LEU A CA 1
ATOM 626 C C . LEU A 1 81 ? -15.222 -4.347 -3.307 1.00 80.38 81 LEU A C 1
ATOM 628 O O . LEU A 1 81 ? -15.256 -3.826 -2.189 1.00 80.38 81 LEU A O 1
ATOM 632 N N . ASN A 1 82 ? -14.618 -5.511 -3.557 1.00 82.00 82 ASN A N 1
ATOM 633 C CA . ASN A 1 82 ? -13.936 -6.313 -2.549 1.00 82.00 82 ASN A CA 1
ATOM 634 C C . ASN A 1 82 ? -12.526 -5.790 -2.205 1.00 82.00 82 ASN A C 1
ATOM 636 O O . ASN A 1 82 ? -11.921 -6.263 -1.239 1.00 82.00 82 ASN A O 1
ATOM 640 N N . ASN A 1 83 ? -12.013 -4.801 -2.945 1.00 88.44 83 ASN A N 1
ATOM 641 C CA . ASN A 1 83 ? -10.666 -4.303 -2.744 1.00 88.44 83 ASN A CA 1
ATOM 642 C C . ASN A 1 83 ? -10.502 -3.636 -1.372 1.00 88.44 83 ASN A C 1
ATOM 644 O O . ASN A 1 83 ? -11.219 -2.700 -0.985 1.00 88.44 83 ASN A O 1
ATOM 648 N N . ARG A 1 84 ? -9.492 -4.109 -0.641 1.00 90.38 84 ARG A N 1
ATOM 649 C CA . ARG A 1 84 ? -9.160 -3.635 0.702 1.00 90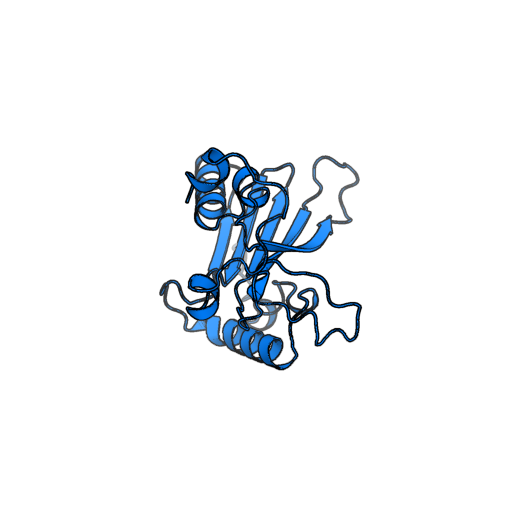.38 84 ARG A CA 1
ATOM 650 C C . ARG A 1 84 ? -8.179 -2.478 0.688 1.00 90.38 84 ARG A C 1
ATOM 652 O O . ARG A 1 84 ? -8.004 -1.859 1.731 1.00 90.38 84 ARG A O 1
ATOM 659 N N . TRP A 1 85 ? -7.581 -2.121 -0.442 1.00 93.19 85 TRP A N 1
ATOM 660 C CA . TRP A 1 85 ? -6.682 -0.977 -0.505 1.00 93.19 85 TRP A CA 1
ATOM 661 C C . TRP A 1 85 ? -7.441 0.354 -0.521 1.00 93.19 85 TRP A C 1
ATOM 663 O O . TRP A 1 85 ? -8.529 0.513 -1.085 1.00 93.19 85 TRP A O 1
ATOM 673 N N . SER A 1 86 ? -6.866 1.345 0.150 1.00 90.69 86 SER A N 1
ATOM 674 C CA . SER A 1 86 ? -7.359 2.716 0.175 1.00 90.69 86 SER A CA 1
ATOM 675 C C . SER A 1 86 ? -6.214 3.678 -0.075 1.00 90.69 86 SER A C 1
ATOM 677 O O . SER A 1 86 ? -5.192 3.627 0.611 1.00 90.69 86 SER A O 1
ATOM 679 N N . HIS A 1 87 ? -6.402 4.575 -1.041 1.00 92.12 87 HIS A N 1
ATOM 680 C CA . HIS A 1 87 ? -5.489 5.685 -1.285 1.00 92.12 87 HIS A CA 1
ATOM 681 C C . HIS A 1 87 ? -5.449 6.605 -0.058 1.00 92.12 87 HIS A C 1
ATOM 683 O O . HIS A 1 87 ? -6.475 7.130 0.382 1.00 92.12 87 HIS A O 1
ATOM 689 N N . GLN A 1 88 ? -4.258 6.792 0.510 1.00 91.44 88 GLN A N 1
ATOM 690 C CA . GLN A 1 88 ? -4.048 7.698 1.641 1.00 91.44 88 GLN A CA 1
ATOM 691 C C . GLN A 1 88 ? -3.430 9.015 1.208 1.00 91.44 88 GLN A C 1
ATOM 693 O O . GLN A 1 88 ? -3.802 10.078 1.713 1.00 91.44 88 GLN A O 1
ATOM 698 N N . TRP A 1 89 ? -2.469 8.941 0.292 1.00 92.75 89 TRP A N 1
ATOM 699 C CA . TRP A 1 89 ? -1.672 10.083 -0.104 1.00 92.75 89 TRP A CA 1
ATOM 700 C C . TRP A 1 89 ? -1.045 9.858 -1.476 1.00 92.75 89 TRP A C 1
ATOM 702 O O . TRP A 1 89 ? -0.731 8.737 -1.863 1.00 92.75 89 TRP A O 1
ATOM 712 N N . SER A 1 90 ? -0.827 10.945 -2.207 1.00 92.50 90 SER A N 1
ATOM 713 C CA . SER A 1 90 ? 0.041 10.935 -3.377 1.00 92.50 90 SER A CA 1
ATOM 714 C C . SER A 1 90 ? 0.708 12.286 -3.567 1.00 92.50 90 SER A C 1
ATOM 716 O O . SER A 1 90 ? 0.153 13.314 -3.179 1.00 92.50 90 SER A O 1
ATOM 718 N N . SER A 1 91 ? 1.870 12.285 -4.210 1.00 90.12 91 SER A N 1
ATOM 719 C CA . SER A 1 91 ? 2.568 13.498 -4.631 1.00 90.12 91 SER A CA 1
ATOM 720 C C . SER A 1 91 ? 3.221 13.285 -5.979 1.00 90.12 91 SER A C 1
ATOM 722 O O . SER A 1 91 ? 3.667 12.185 -6.293 1.00 90.12 91 SER A O 1
ATOM 724 N N . TYR A 1 92 ? 3.332 14.363 -6.740 1.00 88.00 92 TYR A N 1
ATOM 725 C CA . TYR A 1 92 ? 4.169 14.411 -7.930 1.00 88.00 92 TYR A CA 1
ATOM 726 C C . TYR A 1 92 ? 5.547 14.964 -7.561 1.00 88.00 92 TYR A C 1
ATOM 728 O O . TYR A 1 92 ? 5.681 15.693 -6.574 1.00 88.00 92 TYR A O 1
ATOM 736 N N . SER A 1 93 ? 6.579 14.608 -8.321 1.00 81.56 93 SER A N 1
ATOM 737 C CA . SER A 1 93 ? 7.868 15.289 -8.230 1.00 81.56 93 SER A CA 1
ATOM 738 C C . SER A 1 93 ? 7.752 16.707 -8.798 1.00 81.56 93 SER A C 1
ATOM 740 O O . SER A 1 93 ? 7.270 16.928 -9.908 1.00 81.56 93 SER A O 1
ATOM 742 N N . ASN A 1 94 ? 8.205 17.689 -8.017 1.00 61.22 94 ASN A N 1
ATOM 743 C CA . ASN A 1 94 ? 8.047 19.113 -8.334 1.00 61.22 94 ASN A CA 1
ATOM 744 C C . ASN A 1 94 ? 9.020 19.633 -9.408 1.00 61.22 94 ASN A C 1
ATOM 746 O O . ASN A 1 94 ? 8.946 20.804 -9.759 1.00 61.22 94 ASN A O 1
ATOM 750 N N . ASN A 1 95 ? 9.938 18.803 -9.916 1.00 56.06 95 ASN A N 1
ATOM 751 C CA . ASN A 1 95 ? 11.123 19.291 -10.632 1.00 56.06 95 ASN A CA 1
ATOM 752 C C . ASN A 1 95 ? 11.136 19.032 -12.144 1.00 56.06 95 ASN A C 1
ATOM 754 O O . ASN A 1 95 ? 12.153 19.265 -12.790 1.00 56.06 95 ASN A O 1
ATOM 758 N N . SER A 1 96 ? 10.031 18.563 -12.728 1.00 51.69 96 SER A N 1
ATOM 759 C CA . SER A 1 96 ? 9.955 18.410 -14.180 1.00 51.69 96 SER A CA 1
ATOM 760 C C . SER A 1 96 ? 9.192 19.572 -14.814 1.00 51.69 96 SER A C 1
ATOM 762 O O . SER A 1 96 ? 7.958 19.639 -14.748 1.00 51.69 96 SER A O 1
ATOM 764 N N . LEU A 1 97 ? 9.946 20.454 -15.482 1.00 52.62 97 LEU A N 1
ATOM 765 C CA . LEU A 1 97 ? 9.456 21.457 -16.441 1.00 52.62 97 LEU A CA 1
ATOM 766 C C . LEU A 1 97 ? 8.599 20.827 -17.559 1.00 52.62 97 LEU A C 1
ATOM 768 O O . LEU A 1 97 ? 7.818 21.525 -18.195 1.00 52.62 97 LEU A O 1
ATOM 772 N N . ASN A 1 98 ? 8.673 19.503 -17.744 1.00 57.19 98 ASN A N 1
ATOM 773 C CA . ASN A 1 98 ? 7.849 18.741 -18.673 1.00 57.19 98 ASN A CA 1
ATOM 774 C C . ASN A 1 98 ? 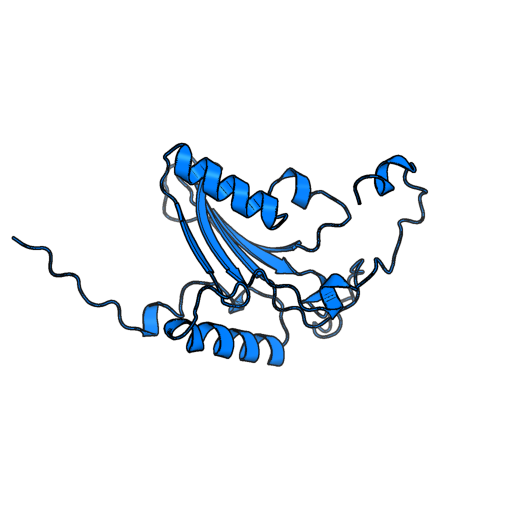6.897 17.802 -17.921 1.00 57.19 98 ASN A C 1
ATOM 776 O O . ASN A 1 98 ? 7.330 16.894 -17.212 1.00 57.19 98 ASN A O 1
ATOM 780 N N . ALA A 1 99 ? 5.587 17.954 -18.121 1.00 60.94 99 ALA A N 1
ATOM 781 C CA . ALA A 1 99 ? 4.578 17.071 -17.520 1.00 60.94 99 ALA A CA 1
ATOM 782 C C . ALA A 1 99 ? 4.814 15.568 -17.805 1.00 60.94 99 ALA A C 1
ATOM 784 O O . ALA A 1 99 ? 4.370 14.736 -17.024 1.00 60.94 99 ALA A O 1
ATOM 785 N N . ARG A 1 100 ? 5.562 15.244 -18.872 1.00 61.75 100 ARG A N 1
ATOM 786 C CA . ARG A 1 100 ? 5.886 13.883 -19.332 1.00 61.75 100 ARG A CA 1
ATOM 787 C C . ARG A 1 100 ? 6.888 13.097 -18.471 1.00 61.75 100 ARG A C 1
ATOM 789 O O . ARG A 1 100 ? 6.938 11.892 -18.620 1.00 61.75 100 ARG A O 1
ATOM 796 N N . ASN A 1 101 ? 7.653 13.742 -17.585 1.00 64.88 101 ASN A N 1
ATOM 797 C CA . ASN A 1 101 ? 8.650 13.059 -16.732 1.00 64.88 101 ASN A CA 1
ATOM 798 C C . ASN A 1 101 ? 8.354 13.276 -15.238 1.00 64.88 101 ASN A C 1
ATOM 800 O O . ASN A 1 101 ? 9.258 13.455 -14.416 1.00 64.88 101 ASN A O 1
ATOM 804 N N . ARG A 1 102 ? 7.070 13.406 -14.887 1.00 77.88 102 ARG A N 1
ATOM 805 C CA . ARG A 1 102 ? 6.654 13.606 -13.498 1.00 77.88 102 ARG A CA 1
ATOM 806 C C . ARG A 1 102 ? 6.456 12.252 -12.846 1.00 77.88 102 ARG A C 1
ATOM 808 O O . ARG A 1 102 ? 5.419 11.622 -13.016 1.00 77.88 102 ARG A O 1
ATOM 815 N N . THR A 1 103 ? 7.416 11.871 -12.012 1.00 86.38 103 THR A N 1
ATOM 816 C CA . THR A 1 103 ? 7.228 10.723 -11.128 1.00 86.38 103 THR A CA 1
ATOM 817 C C . THR A 1 103 ? 6.102 11.000 -10.131 1.00 86.38 103 THR A C 1
ATOM 819 O O . THR A 1 103 ? 6.040 12.071 -9.514 1.00 86.38 103 THR A O 1
ATOM 822 N N . ARG A 1 104 ? 5.209 10.032 -9.967 1.00 90.69 104 ARG A N 1
ATOM 823 C CA . ARG A 1 104 ? 4.109 10.026 -9.010 1.00 90.69 104 ARG A CA 1
ATOM 824 C C . ARG A 1 104 ? 4.437 9.036 -7.905 1.00 90.69 104 ARG A C 1
ATOM 826 O O . ARG A 1 104 ? 4.738 7.882 -8.169 1.00 90.69 104 ARG A O 1
ATOM 833 N N . ARG A 1 105 ? 4.360 9.483 -6.656 1.00 91.88 105 ARG A N 1
ATOM 834 C CA . ARG A 1 105 ? 4.382 8.609 -5.480 1.00 91.88 105 ARG A CA 1
ATOM 835 C C . ARG A 1 105 ? 2.964 8.427 -4.975 1.00 91.88 105 ARG A C 1
ATOM 837 O O . ARG A 1 105 ? 2.246 9.422 -4.852 1.00 91.88 105 ARG A O 1
ATOM 844 N N . ILE A 1 106 ? 2.572 7.201 -4.664 1.00 93.44 106 ILE A N 1
ATOM 845 C CA . ILE A 1 106 ? 1.241 6.869 -4.155 1.00 93.44 106 ILE A CA 1
ATOM 846 C C . ILE A 1 106 ? 1.387 5.962 -2.943 1.00 93.44 106 ILE A C 1
ATOM 848 O O . ILE A 1 106 ? 2.130 4.995 -3.000 1.00 93.44 106 ILE A O 1
ATOM 852 N N . LEU A 1 107 ? 0.665 6.273 -1.871 1.00 94.62 107 LEU A N 1
ATOM 853 C CA . LEU A 1 107 ? 0.622 5.492 -0.643 1.00 94.62 107 LEU A CA 1
ATOM 854 C C . LEU A 1 107 ? -0.778 4.912 -0.446 1.00 94.62 107 LEU A C 1
ATOM 856 O O . LEU A 1 107 ? -1.768 5.652 -0.366 1.00 94.62 107 LEU A O 1
ATOM 860 N N . TYR A 1 108 ? -0.833 3.594 -0.331 1.00 95.12 108 TYR A N 1
ATOM 861 C CA . TYR A 1 108 ? -2.013 2.801 -0.038 1.00 95.12 108 TYR A CA 1
ATOM 862 C C . TYR A 1 108 ? -1.924 2.226 1.371 1.00 95.12 108 TYR A C 1
ATOM 864 O O . TYR A 1 108 ? -0.854 1.853 1.842 1.00 95.12 108 TYR A O 1
ATOM 872 N N . LEU A 1 109 ? -3.075 2.134 2.027 1.00 94.06 109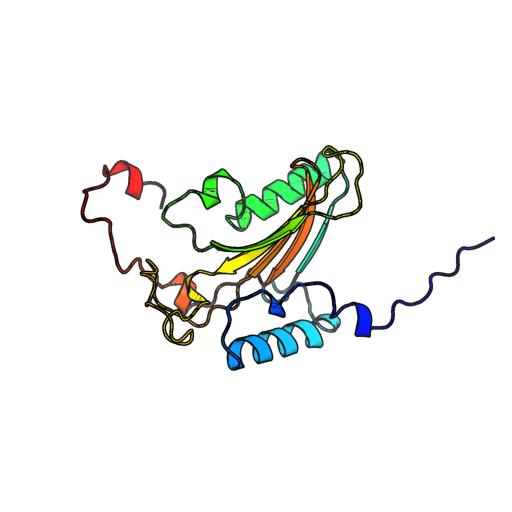 LEU A N 1
ATOM 873 C CA . LEU A 1 109 ? -3.249 1.482 3.322 1.00 94.06 109 LEU A CA 1
ATOM 874 C C . LEU A 1 109 ? -4.475 0.578 3.243 1.00 94.06 109 LEU A C 1
ATOM 876 O O . LEU A 1 109 ? -5.475 0.943 2.615 1.00 94.06 109 LEU A O 1
ATOM 880 N N . CYS A 1 110 ? -4.419 -0.570 3.908 1.00 93.88 110 CYS A N 1
ATOM 881 C CA . CYS A 1 110 ? -5.577 -1.427 4.093 1.00 93.88 110 CYS A CA 1
ATOM 882 C C . CYS A 1 110 ? -6.733 -0.669 4.775 1.00 93.88 110 CYS A C 1
ATOM 884 O O . CYS A 1 110 ? -6.561 -0.010 5.801 1.00 93.88 110 CYS A O 1
ATOM 886 N N . ARG A 1 111 ? -7.950 -0.799 4.240 1.00 89.88 111 ARG A N 1
ATOM 887 C CA . ARG A 1 111 ? -9.186 -0.202 4.772 1.00 89.88 111 ARG A CA 1
ATOM 888 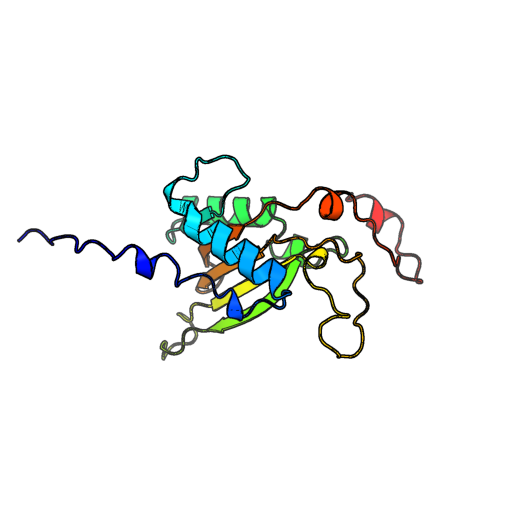C C . ARG A 1 111 ? -9.507 -0.690 6.183 1.00 89.88 111 ARG A C 1
ATOM 890 O O . ARG A 1 111 ? -10.026 0.091 6.971 1.00 89.88 111 ARG A O 1
ATOM 897 N N . CYS A 1 112 ? -9.165 -1.938 6.510 1.00 89.31 112 CYS A N 1
ATOM 898 C CA . CYS A 1 112 ? -9.323 -2.493 7.858 1.00 89.31 112 CYS A CA 1
ATOM 899 C C . CYS A 1 112 ? -8.307 -1.916 8.860 1.00 89.31 112 CYS A C 1
ATOM 901 O O . CYS A 1 112 ? -8.465 -2.087 10.066 1.00 89.31 112 CYS A O 1
ATOM 903 N N . GLY A 1 113 ? -7.252 -1.260 8.371 1.00 85.94 113 GLY A N 1
ATOM 904 C CA . GLY A 1 113 ? -6.178 -0.686 9.175 1.00 85.94 113 GLY A CA 1
ATOM 905 C C . GLY A 1 113 ? -6.452 0.713 9.709 1.00 85.94 113 GLY A C 1
ATOM 906 O O . GLY A 1 113 ? -5.690 1.191 10.540 1.00 85.94 113 GLY A O 1
ATOM 907 N N . TYR A 1 114 ? -7.519 1.375 9.254 1.00 81.88 114 TYR A N 1
ATOM 908 C CA . TYR A 1 114 ? -7.834 2.742 9.657 1.00 81.88 114 TYR A CA 1
ATOM 909 C C . TYR A 1 114 ? -9.078 2.795 10.543 1.00 81.88 114 TYR A C 1
ATOM 911 O O . TYR A 1 114 ? -10.199 2.565 10.081 1.00 81.88 114 TYR A O 1
ATOM 919 N N . ASP A 1 115 ? -8.890 3.164 11.811 1.00 78.06 115 ASP A N 1
ATOM 920 C CA . ASP A 1 115 ? -10.011 3.438 12.700 1.00 78.06 115 ASP A CA 1
ATOM 921 C C . ASP A 1 115 ? -10.566 4.850 12.459 1.00 78.06 115 ASP A C 1
ATOM 923 O O . ASP A 1 115 ? -10.029 5.876 12.888 1.00 78.06 115 ASP A O 1
ATOM 927 N N . HIS A 1 116 ? -11.707 4.908 11.778 1.00 72.38 116 HIS A N 1
ATOM 928 C CA . HIS A 1 116 ? -12.424 6.156 11.541 1.00 72.38 116 HIS A CA 1
ATOM 929 C C . HIS A 1 116 ? -12.999 6.792 12.815 1.00 72.38 116 HIS A C 1
ATOM 931 O O . HIS A 1 116 ? -13.360 7.970 12.773 1.00 72.38 116 HIS A O 1
ATOM 937 N N . THR A 1 117 ? -13.118 6.046 13.917 1.00 69.56 117 THR A N 1
ATOM 938 C CA . THR A 1 117 ? -13.639 6.555 15.193 1.00 69.56 117 THR A CA 1
ATOM 939 C C . THR A 1 117 ? -12.595 7.369 15.956 1.00 69.56 117 THR A C 1
ATOM 941 O O . THR A 1 117 ? -12.945 8.367 16.584 1.00 69.56 117 THR A O 1
ATOM 944 N N . GLN A 1 118 ? -11.310 7.040 15.801 1.00 65.88 118 GLN A N 1
ATOM 945 C CA . GLN A 1 118 ? -10.205 7.756 16.447 1.00 65.88 118 GLN A CA 1
ATOM 946 C C . GLN A 1 118 ? -9.979 9.160 15.883 1.00 65.88 118 GLN A C 1
ATOM 948 O O . GLN A 1 118 ? -9.490 10.047 16.575 1.00 65.88 118 GLN A O 1
ATOM 953 N N . ALA A 1 119 ? -10.368 9.405 14.631 1.00 62.69 119 ALA A N 1
ATOM 954 C CA . ALA A 1 119 ? -10.119 10.685 13.975 1.00 62.69 119 ALA A CA 1
ATOM 955 C C . ALA A 1 119 ? -10.994 11.847 14.494 1.00 62.69 119 ALA A C 1
ATOM 957 O O . ALA A 1 119 ? -10.904 12.933 13.920 1.00 62.69 119 ALA A O 1
ATOM 958 N N . GLN A 1 120 ? -11.873 11.623 15.489 1.00 62.53 120 GLN A N 1
ATOM 959 C CA . GLN A 1 120 ? -12.882 12.577 16.004 1.00 62.53 120 GLN A CA 1
ATOM 960 C C . GLN A 1 120 ? -13.699 13.278 14.898 1.00 62.53 120 GLN A C 1
ATOM 962 O O . GLN A 1 120 ? -14.289 14.340 15.079 1.00 62.53 120 GLN A O 1
ATOM 967 N N . LYS A 1 121 ? -13.727 12.674 13.709 1.00 66.75 121 LYS A N 1
ATOM 968 C CA . LYS A 1 121 ? -14.431 13.146 12.521 1.00 66.75 121 LYS A CA 1
ATOM 969 C C . LYS A 1 121 ? -15.682 12.307 12.336 1.00 66.75 121 LYS A C 1
ATOM 971 O O . LYS A 1 121 ? -15.829 11.237 12.921 1.00 66.75 121 LYS A O 1
ATOM 976 N N . LYS A 1 122 ? -16.572 12.770 11.454 1.00 66.50 122 LYS A N 1
ATOM 977 C CA . LYS A 1 122 ? -17.734 11.991 11.017 1.00 66.50 122 LYS A CA 1
ATOM 978 C C . LYS A 1 122 ? -17.274 10.584 10.612 1.00 66.50 122 LYS A C 1
ATOM 980 O O . LYS A 1 122 ? -16.493 10.453 9.664 1.00 66.50 122 LYS A O 1
ATOM 985 N N . LYS A 1 123 ? -17.752 9.563 11.338 1.00 67.44 123 LYS A N 1
ATOM 986 C CA . LYS A 1 123 ? -17.450 8.151 11.075 1.00 67.44 123 LYS A CA 1
ATOM 987 C C . LYS A 1 123 ? -17.808 7.864 9.622 1.00 67.44 123 LYS A C 1
ATOM 989 O O . LYS A 1 123 ? -18.978 7.921 9.242 1.00 67.44 123 LYS A O 1
ATOM 994 N N . ARG A 1 124 ? -16.793 7.640 8.788 1.00 66.31 124 ARG A N 1
ATOM 995 C CA . ARG A 1 124 ? -17.033 7.212 7.411 1.00 66.31 124 ARG A CA 1
ATOM 996 C C . ARG A 1 124 ? -17.466 5.755 7.458 1.00 66.31 124 ARG A C 1
ATOM 998 O O . ARG A 1 124 ? -16.976 4.982 8.278 1.00 66.31 124 ARG A O 1
ATOM 1005 N N . HIS A 1 125 ? -18.425 5.409 6.611 1.00 68.06 125 HIS A N 1
ATOM 1006 C CA . HIS A 1 125 ? -18.870 4.032 6.482 1.00 68.06 125 HIS A CA 1
ATOM 1007 C C . HIS A 1 125 ? -17.825 3.260 5.682 1.00 68.06 125 HIS A C 1
ATOM 1009 O O . HIS A 1 125 ? -17.769 3.376 4.460 1.00 68.06 125 HIS A O 1
ATOM 1015 N N . THR A 1 126 ? -16.986 2.511 6.384 1.00 75.12 126 THR A N 1
ATOM 1016 C CA . THR A 1 126 ? -16.075 1.537 5.782 1.00 75.12 126 THR A CA 1
ATOM 1017 C C . THR A 1 126 ? -16.830 0.225 5.631 1.00 75.12 126 THR A C 1
ATOM 1019 O O . THR A 1 126 ? -17.558 -0.154 6.548 1.00 75.12 126 THR A O 1
ATOM 1022 N N . PRO A 1 127 ? -16.716 -0.460 4.484 1.00 79.00 127 PRO A N 1
ATOM 1023 C CA . PRO A 1 127 ? -17.495 -1.668 4.233 1.00 79.00 127 PRO A CA 1
ATOM 1024 C C . PRO A 1 127 ? -16.964 -2.871 5.042 1.00 79.00 127 PRO A C 1
ATOM 1026 O O . PRO A 1 127 ? -17.658 -3.871 5.185 1.00 79.00 127 PRO A O 1
ATOM 1029 N N . VAL A 1 128 ? -15.778 -2.739 5.643 1.00 83.88 128 VAL A N 1
ATOM 1030 C CA . VAL A 1 128 ? -15.095 -3.733 6.479 1.00 83.88 128 VAL A CA 1
ATOM 1031 C C . VAL A 1 128 ? -14.860 -3.181 7.894 1.00 83.88 128 VAL A C 1
ATOM 1033 O O . VAL A 1 128 ? -14.652 -1.970 8.039 1.00 83.88 128 VAL A O 1
ATOM 1036 N N . PRO A 1 129 ? -14.901 -4.030 8.938 1.00 88.19 129 PRO A N 1
ATOM 1037 C CA . PRO A 1 129 ? -14.592 -3.625 10.305 1.00 88.19 129 PRO A CA 1
ATOM 1038 C C . PRO A 1 129 ? -13.110 -3.251 10.461 1.00 88.19 129 PRO A C 1
ATOM 1040 O O . PRO A 1 129 ? -12.256 -3.659 9.673 1.00 88.19 129 PRO A O 1
ATOM 1043 N N . PHE A 1 130 ? -12.808 -2.472 11.501 1.00 90.38 130 PHE A N 1
ATOM 1044 C CA . PHE A 1 130 ? -11.431 -2.185 11.898 1.00 90.38 130 PHE A CA 1
ATOM 1045 C C . PHE A 1 130 ? -10.797 -3.431 12.530 1.00 90.38 130 PHE A C 1
ATOM 1047 O O . PHE A 1 130 ? -11.393 -4.044 13.413 1.00 90.38 130 PHE A O 1
ATOM 1054 N N . THR A 1 131 ? -9.595 -3.793 12.080 1.00 92.50 131 THR A N 1
ATOM 1055 C CA . THR A 1 131 ? -8.862 -4.991 12.528 1.00 92.50 131 THR A CA 1
ATOM 1056 C C . THR A 1 131 ? -7.399 -4.698 12.856 1.00 92.50 131 THR A C 1
ATOM 1058 O O . THR A 1 131 ? -6.587 -5.619 12.821 1.00 92.50 131 THR A O 1
ATOM 1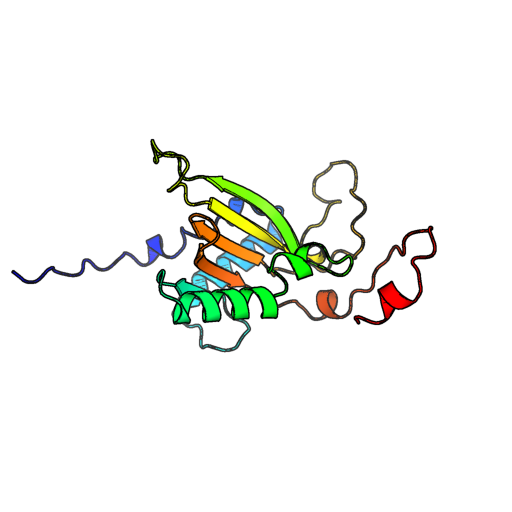061 N N . SER A 1 132 ? -7.043 -3.421 13.055 1.00 92.50 132 SER A N 1
ATOM 1062 C CA . SER A 1 132 ? -5.664 -2.941 13.258 1.00 92.50 132 SER A CA 1
ATOM 1063 C C . SER A 1 132 ? -4.642 -3.384 12.197 1.00 92.50 132 SER A C 1
ATOM 1065 O O . SER A 1 132 ? -3.440 -3.355 12.435 1.00 92.50 132 SER A O 1
ATOM 1067 N N . CYS A 1 133 ? -5.094 -3.754 10.994 1.00 94.62 133 CYS A N 1
ATOM 1068 C CA . CYS A 1 133 ? -4.222 -4.230 9.922 1.00 94.62 133 CYS A CA 1
ATOM 1069 C C . CYS A 1 133 ? -3.163 -3.185 9.523 1.00 94.62 133 CYS A C 1
ATOM 1071 O O . CYS A 1 133 ? -3.502 -2.052 9.190 1.00 94.62 133 CYS A O 1
ATOM 1073 N N . LEU A 1 134 ? -1.891 -3.589 9.499 1.00 94.56 134 LEU A N 1
ATOM 1074 C CA . LEU A 1 134 ? -0.763 -2.719 9.143 1.00 94.56 134 LEU A CA 1
ATOM 1075 C C . LEU A 1 134 ? -0.391 -2.766 7.655 1.00 94.56 134 LEU A C 1
ATOM 1077 O O . LEU A 1 134 ? 0.570 -2.110 7.250 1.00 94.56 134 LEU A O 1
ATOM 1081 N N . ALA A 1 135 ? -1.120 -3.534 6.840 1.00 95.12 135 ALA A N 1
ATOM 1082 C CA . ALA A 1 135 ? -0.789 -3.705 5.432 1.00 95.12 135 ALA A CA 1
ATOM 1083 C C . ALA A 1 135 ? -0.851 -2.360 4.687 1.00 95.12 135 ALA A C 1
ATOM 1085 O O . ALA A 1 135 ? -1.873 -1.664 4.705 1.00 95.12 135 ALA A O 1
ATOM 1086 N N . HIS A 1 136 ? 0.252 -1.990 4.043 1.00 95.25 136 HIS A N 1
ATOM 1087 C CA . HIS A 1 136 ? 0.438 -0.733 3.323 1.00 95.25 136 HIS A CA 1
ATOM 1088 C C . HIS A 1 136 ? 1.416 -0.919 2.165 1.00 95.25 136 HIS A C 1
ATOM 1090 O O . HIS A 1 136 ? 2.311 -1.760 2.215 1.00 95.25 136 HIS A O 1
ATOM 1096 N N . ALA A 1 137 ? 1.264 -0.086 1.143 1.00 95.12 137 ALA A N 1
ATOM 1097 C CA . ALA A 1 137 ? 2.096 -0.114 -0.048 1.00 95.12 137 ALA A CA 1
ATOM 1098 C C . ALA A 1 137 ? 2.392 1.306 -0.519 1.00 95.12 137 ALA A C 1
ATOM 1100 O O . ALA A 1 137 ? 1.494 2.144 -0.576 1.00 95.12 137 ALA A O 1
ATOM 1101 N N . GLU A 1 138 ? 3.635 1.583 -0.878 1.00 94.62 138 GLU A N 1
ATOM 1102 C CA . GLU A 1 138 ? 4.029 2.788 -1.581 1.00 94.62 138 GLU A CA 1
ATOM 1103 C C . GLU A 1 138 ? 4.571 2.431 -2.962 1.00 94.62 138 GLU A C 1
ATOM 1105 O O . GLU A 1 138 ? 5.531 1.669 -3.095 1.00 94.62 138 GLU A O 1
ATOM 1110 N N . ASN A 1 139 ? 3.977 3.051 -3.977 1.00 93.25 139 ASN A N 1
ATOM 1111 C CA . ASN A 1 139 ? 4.367 2.889 -5.365 1.00 93.25 139 ASN A CA 1
ATOM 1112 C C . ASN A 1 139 ? 4.962 4.189 -5.886 1.00 93.25 139 ASN A C 1
ATOM 1114 O O . ASN A 1 139 ? 4.450 5.281 -5.611 1.00 93.25 139 ASN A O 1
ATOM 1118 N N . VAL A 1 140 ? 6.030 4.068 -6.667 1.00 92.50 140 VAL A N 1
ATOM 1119 C CA . VAL A 1 140 ? 6.593 5.168 -7.447 1.00 92.50 140 VAL A CA 1
ATOM 1120 C C . VAL A 1 140 ? 6.443 4.825 -8.918 1.00 92.50 140 VAL A C 1
ATOM 1122 O O . VAL A 1 140 ? 6.966 3.813 -9.373 1.00 92.50 140 VAL A O 1
ATOM 1125 N N . GLU A 1 141 ? 5.746 5.682 -9.647 1.00 91.19 141 GLU A N 1
ATOM 1126 C CA . GLU A 1 141 ? 5.393 5.496 -11.052 1.00 91.19 141 GLU A CA 1
ATOM 1127 C C . GLU A 1 141 ? 5.923 6.676 -11.882 1.00 91.19 141 GLU A C 1
ATOM 1129 O O . GLU A 1 141 ? 5.956 7.806 -11.392 1.00 91.19 141 GLU A O 1
ATOM 1134 N N . ASP A 1 142 ? 6.320 6.446 -13.130 1.00 88.75 142 ASP A N 1
ATOM 1135 C CA . ASP A 1 142 ? 6.638 7.472 -14.130 1.00 88.75 142 ASP A CA 1
ATOM 1136 C C . ASP A 1 142 ? 5.890 7.165 -15.424 1.00 88.75 142 ASP A C 1
ATOM 1138 O O . ASP A 1 142 ? 6.158 6.149 -16.058 1.00 88.75 142 ASP A O 1
ATOM 1142 N N . SER A 1 143 ? 4.942 8.024 -15.806 1.00 82.62 143 SER A N 1
ATOM 1143 C CA . SER A 1 143 ? 4.111 7.823 -17.004 1.00 82.62 143 SER A CA 1
ATOM 1144 C C . SER A 1 143 ? 3.582 6.384 -17.130 1.00 82.62 143 SER A C 1
ATOM 1146 O O . SER A 1 143 ? 3.788 5.734 -18.149 1.00 82.62 143 SER A O 1
ATOM 1148 N N . GLU A 1 144 ? 2.955 5.888 -16.056 1.00 82.94 144 GLU A N 1
ATOM 1149 C CA . GLU A 1 144 ? 2.382 4.531 -15.921 1.00 82.94 144 GLU A CA 1
ATOM 1150 C C . GLU A 1 144 ? 3.397 3.381 -15.819 1.00 82.94 144 GLU A C 1
ATOM 1152 O O . GLU A 1 144 ? 3.007 2.254 -15.523 1.00 82.94 144 GLU A O 1
ATOM 1157 N N . LYS A 1 145 ? 4.701 3.650 -15.955 1.00 90.94 145 LYS A N 1
ATOM 1158 C CA . LYS A 1 145 ? 5.751 2.671 -15.659 1.00 90.94 145 LYS A CA 1
ATOM 1159 C C . LYS A 1 145 ? 6.061 2.639 -14.171 1.00 90.94 145 LYS A C 1
ATOM 1161 O O . LYS A 1 145 ? 6.219 3.683 -13.539 1.00 90.94 145 LYS A O 1
ATOM 1166 N N . ILE A 1 146 ? 6.197 1.448 -13.606 1.00 93.31 146 ILE A N 1
ATOM 1167 C CA . ILE A 1 146 ? 6.473 1.265 -12.183 1.00 93.31 146 ILE A CA 1
ATOM 1168 C C . ILE A 1 146 ? 7.986 1.292 -11.971 1.00 93.31 146 ILE A C 1
ATOM 1170 O O . ILE A 1 146 ? 8.721 0.504 -12.557 1.00 93.31 146 ILE A O 1
ATOM 1174 N N . LEU A 1 147 ? 8.457 2.204 -11.122 1.00 93.25 147 LEU A N 1
ATOM 1175 C CA . LEU A 1 147 ? 9.872 2.340 -10.764 1.00 93.25 147 LEU A CA 1
ATOM 1176 C C . LEU A 1 147 ? 10.206 1.632 -9.453 1.00 93.25 147 LEU A C 1
ATOM 1178 O O . LEU A 1 147 ? 11.332 1.180 -9.247 1.00 93.25 147 LEU A O 1
ATOM 1182 N N . ARG A 1 148 ? 9.248 1.603 -8.522 1.00 93.12 148 ARG A N 1
ATOM 1183 C CA . ARG A 1 148 ? 9.455 1.060 -7.180 1.00 93.12 148 ARG A CA 1
ATOM 1184 C C . ARG A 1 148 ? 8.137 0.649 -6.548 1.00 93.12 148 ARG A C 1
ATOM 1186 O O . ARG A 1 148 ? 7.175 1.413 -6.609 1.00 93.12 148 ARG A O 1
ATOM 1193 N N . ILE A 1 149 ? 8.140 -0.501 -5.890 1.00 93.31 149 ILE A N 1
ATOM 1194 C CA . ILE A 1 149 ? 7.050 -0.993 -5.047 1.00 93.31 149 ILE A CA 1
ATOM 1195 C C . ILE A 1 149 ? 7.654 -1.343 -3.696 1.00 93.31 149 ILE A C 1
ATOM 1197 O O . ILE A 1 149 ? 8.609 -2.111 -3.624 1.00 93.31 149 ILE A O 1
ATOM 1201 N N . ARG A 1 150 ? 7.108 -0.807 -2.612 1.00 92.56 150 ARG A N 1
ATOM 1202 C CA . ARG A 1 150 ? 7.586 -1.122 -1.264 1.00 92.56 150 ARG A CA 1
ATOM 1203 C C . ARG A 1 150 ? 6.472 -1.069 -0.248 1.00 92.56 150 ARG A C 1
ATOM 1205 O O . ARG A 1 150 ? 5.479 -0.388 -0.466 1.00 92.56 150 ARG A O 1
ATOM 1212 N N . GLY A 1 151 ? 6.660 -1.715 0.886 1.00 92.50 151 GLY A N 1
ATOM 1213 C CA . GLY A 1 151 ? 5.660 -1.708 1.941 1.00 92.50 151 GLY A CA 1
ATOM 1214 C C . GLY A 1 151 ? 5.606 -3.023 2.686 1.00 92.50 151 GLY A C 1
ATOM 1215 O O . GLY A 1 151 ? 6.492 -3.866 2.566 1.00 92.50 151 GLY A O 1
ATOM 1216 N N . PHE A 1 152 ? 4.527 -3.192 3.433 1.00 93.44 152 PHE A N 1
ATOM 1217 C CA . PHE A 1 152 ? 4.202 -4.414 4.144 1.00 93.44 152 PHE A CA 1
ATOM 1218 C C . PHE A 1 152 ? 2.881 -4.939 3.590 1.00 93.44 152 PHE A C 1
ATOM 1220 O O . PHE A 1 152 ? 1.835 -4.327 3.789 1.00 93.44 152 PHE A O 1
ATOM 1227 N N . PHE A 1 153 ? 2.931 -6.049 2.860 1.00 93.62 153 PHE A N 1
ATOM 1228 C CA . PHE A 1 153 ? 1.774 -6.585 2.135 1.00 93.62 153 PHE A CA 1
ATOM 1229 C C . PHE A 1 153 ? 0.960 -7.608 2.932 1.00 93.62 153 PHE A C 1
ATOM 1231 O O . PHE A 1 153 ? -0.121 -8.017 2.515 1.00 93.62 153 PHE A O 1
ATOM 1238 N N . HIS A 1 154 ? 1.459 -8.022 4.093 1.00 93.62 154 HIS A N 1
ATOM 1239 C CA . HIS A 1 154 ? 0.823 -9.064 4.877 1.00 93.62 154 HIS A CA 1
ATOM 1240 C C . HIS A 1 154 ? -0.396 -8.528 5.644 1.00 93.62 154 HIS A C 1
ATOM 1242 O O . HIS A 1 154 ? -0.310 -7.630 6.487 1.00 93.62 154 HIS A O 1
ATOM 1248 N N . HIS A 1 155 ? -1.555 -9.117 5.359 1.00 93.56 155 HIS A N 1
ATOM 1249 C CA . HIS A 1 155 ? -2.791 -8.866 6.085 1.00 93.56 155 HIS A CA 1
ATOM 1250 C C . HIS A 1 155 ? -2.894 -9.799 7.294 1.00 93.56 155 HIS A C 1
ATOM 1252 O O . HIS A 1 155 ? -2.714 -11.005 7.166 1.00 93.56 155 HIS A O 1
ATOM 1258 N N . ASN A 1 156 ? -3.247 -9.254 8.461 1.00 94.00 156 ASN A N 1
ATOM 1259 C CA . ASN A 1 156 ? -3.485 -10.076 9.646 1.00 94.00 156 ASN A CA 1
ATOM 1260 C C . ASN A 1 156 ? -4.728 -10.970 9.479 1.00 94.00 156 ASN A C 1
ATOM 1262 O O . ASN A 1 156 ? -5.619 -10.681 8.675 1.00 94.00 156 ASN A O 1
ATOM 1266 N N . GLU A 1 157 ? -4.823 -12.040 10.272 1.00 94.38 157 GLU A N 1
ATOM 1267 C CA . GLU A 1 157 ? -5.927 -13.002 10.155 1.00 94.38 157 GLU A CA 1
ATOM 1268 C C . GLU A 1 157 ? -7.308 -12.360 10.292 1.00 94.38 157 GLU A C 1
ATOM 1270 O O . GLU A 1 157 ? -8.237 -12.721 9.573 1.00 94.38 157 GLU A O 1
ATOM 1275 N N . ALA A 1 158 ? -7.446 -11.391 11.201 1.00 93.81 158 ALA A N 1
ATOM 1276 C CA . ALA A 1 158 ? -8.695 -10.671 11.401 1.00 93.81 158 ALA A CA 1
ATOM 1277 C C . ALA A 1 158 ? -9.111 -9.904 10.135 1.00 93.81 158 ALA A C 1
ATOM 1279 O O . ALA A 1 158 ? -10.285 -9.904 9.784 1.00 93.81 158 ALA A O 1
ATOM 1280 N N . CYS A 1 159 ? -8.163 -9.296 9.415 1.00 93.25 159 CYS A N 1
ATOM 1281 C CA . CYS A 1 159 ? -8.408 -8.632 8.136 1.00 93.25 159 CYS A CA 1
ATOM 1282 C C . CYS A 1 159 ? -8.829 -9.623 7.048 1.00 93.25 159 CYS A C 1
ATOM 1284 O O . CYS A 1 159 ? -9.742 -9.322 6.280 1.00 93.25 159 CYS A O 1
ATOM 1286 N N . ILE A 1 160 ? -8.181 -10.788 6.979 1.00 91.94 160 ILE A N 1
ATOM 1287 C CA . ILE A 1 160 ? -8.494 -11.832 5.990 1.00 91.94 160 ILE A CA 1
ATOM 1288 C C . ILE A 1 160 ? -9.909 -12.377 6.225 1.00 91.94 160 ILE A C 1
ATOM 1290 O O . ILE A 1 160 ? -10.694 -12.483 5.287 1.00 91.94 160 ILE A O 1
ATOM 1294 N N . LYS A 1 161 ? -10.255 -12.652 7.488 1.00 92.12 161 LYS A N 1
ATOM 1295 C CA . LYS A 1 161 ? -11.560 -13.185 7.912 1.00 92.12 161 LYS A CA 1
ATOM 1296 C C . LYS A 1 161 ? -12.671 -12.126 7.959 1.00 92.12 161 LYS A C 1
ATOM 1298 O O . LYS A 1 161 ? -13.830 -12.471 8.158 1.00 92.12 161 LYS A O 1
ATOM 1303 N N . ALA A 1 162 ? -12.345 -10.840 7.819 1.00 89.81 162 ALA A N 1
ATOM 1304 C CA . ALA A 1 162 ? -13.319 -9.763 7.949 1.00 89.81 162 ALA A CA 1
ATOM 1305 C C . ALA A 1 162 ? -14.294 -9.732 6.765 1.00 89.81 162 ALA A C 1
ATOM 1307 O O . ALA A 1 162 ? -13.906 -9.407 5.639 1.00 89.81 162 ALA A O 1
ATOM 1308 N N . GLU A 1 163 ? -15.569 -9.980 7.045 1.00 85.81 163 GLU A N 1
ATOM 1309 C CA . GLU A 1 163 ? -16.652 -9.901 6.068 1.00 85.81 163 GLU A CA 1
ATOM 1310 C C . GLU A 1 163 ? -17.108 -8.460 5.797 1.00 85.81 163 GLU A C 1
ATOM 1312 O O . GLU A 1 163 ? -16.914 -7.533 6.595 1.00 85.81 163 GLU A O 1
ATOM 1317 N N . PHE A 1 164 ? -17.752 -8.274 4.644 1.00 82.12 164 PHE A N 1
ATOM 1318 C CA . PHE A 1 164 ? -18.383 -7.014 4.288 1.00 82.12 164 PHE A CA 1
ATOM 1319 C C . PHE A 1 164 ? -19.623 -6.776 5.151 1.00 82.12 164 PHE A C 1
ATOM 1321 O O . PHE A 1 164 ? -20.673 -7.374 4.954 1.00 82.12 164 PHE A O 1
ATOM 1328 N N . THR A 1 165 ? -19.517 -5.834 6.084 1.00 75.38 165 THR A N 1
ATOM 1329 C CA . THR A 1 165 ? -20.601 -5.456 7.012 1.00 75.38 165 THR A CA 1
ATOM 1330 C C . THR A 1 165 ? -21.796 -4.797 6.324 1.00 75.38 165 THR A C 1
ATOM 1332 O O . THR A 1 165 ? -22.852 -4.636 6.935 1.00 75.38 165 THR A O 1
ATOM 1335 N N . ARG A 1 166 ? -21.644 -4.365 5.065 1.00 67.75 166 ARG A N 1
ATOM 1336 C CA . ARG A 1 166 ? -22.685 -3.640 4.340 1.00 67.75 166 ARG A CA 1
ATOM 1337 C C . ARG A 1 166 ? -22.702 -4.018 2.865 1.00 67.75 166 ARG A C 1
ATOM 1339 O O . ARG A 1 166 ? -21.980 -3.439 2.057 1.00 67.75 166 ARG A O 1
ATOM 1346 N N . ILE A 1 167 ? -23.566 -4.967 2.530 1.00 65.31 167 ILE A N 1
ATOM 1347 C CA . ILE A 1 167 ? -23.954 -5.244 1.146 1.00 65.31 167 ILE A CA 1
ATOM 1348 C C . ILE A 1 167 ? -24.788 -4.044 0.655 1.00 65.31 167 ILE A C 1
ATOM 1350 O O . ILE A 1 167 ? -25.626 -3.547 1.419 1.00 65.31 167 ILE A O 1
ATOM 1354 N N . PRO A 1 168 ? -24.553 -3.511 -0.560 1.00 61.28 168 PRO A N 1
ATOM 1355 C CA . PRO A 1 168 ? -25.391 -2.456 -1.114 1.00 61.28 168 PRO A CA 1
ATOM 1356 C C . PRO A 1 168 ? -26.871 -2.868 -1.051 1.00 61.28 168 PRO A C 1
ATOM 1358 O O . PRO A 1 168 ? -27.195 -4.002 -1.392 1.00 61.28 168 PRO A O 1
ATOM 1361 N N . PRO A 1 169 ? -27.786 -1.974 -0.639 1.00 59.28 169 PRO A N 1
ATOM 1362 C CA . PRO A 1 169 ? -29.216 -2.287 -0.585 1.00 59.28 169 PRO A CA 1
ATOM 1363 C C . PRO A 1 169 ? -29.823 -2.522 -1.975 1.00 59.28 169 PRO A C 1
ATOM 1365 O O . PRO A 1 169 ? -30.915 -3.070 -2.084 1.00 59.28 169 PRO A O 1
ATOM 1368 N N . VAL A 1 170 ? -29.127 -2.105 -3.037 1.00 65.06 170 VAL A N 1
ATOM 1369 C CA . VAL A 1 170 ? -29.480 -2.458 -4.410 1.00 65.06 170 VAL A CA 1
ATOM 1370 C C . VAL A 1 170 ? -28.969 -3.877 -4.662 1.00 65.06 170 VAL A C 1
ATOM 1372 O O . VAL A 1 170 ? -27.757 -4.077 -4.551 1.00 65.06 170 VAL A O 1
ATOM 1375 N N . PRO A 1 171 ? -29.841 -4.849 -4.998 1.00 58.41 171 PRO A N 1
ATOM 1376 C CA . PRO A 1 171 ? -29.402 -6.178 -5.389 1.00 58.41 171 PRO A CA 1
ATOM 1377 C C . PRO A 1 171 ? -28.492 -6.037 -6.605 1.00 58.41 171 PRO A C 1
ATOM 1379 O O . PRO A 1 171 ? -28.924 -5.712 -7.711 1.00 58.41 171 PRO A O 1
ATOM 1382 N N . ILE A 1 172 ? -27.202 -6.223 -6.370 1.00 64.81 172 ILE A N 1
ATOM 1383 C CA . ILE A 1 172 ? -26.221 -6.351 -7.434 1.00 64.81 172 ILE A CA 1
ATOM 1384 C C . ILE A 1 172 ? -26.507 -7.682 -8.124 1.00 64.81 172 ILE A C 1
ATOM 1386 O O . ILE A 1 172 ? -26.813 -8.678 -7.467 1.00 64.81 172 ILE A O 1
ATOM 1390 N N . HIS A 1 173 ? -26.477 -7.680 -9.456 1.00 67.06 173 HIS A N 1
ATOM 1391 C CA . HIS A 1 173 ? -26.752 -8.877 -10.243 1.00 67.06 173 HIS A CA 1
ATOM 1392 C C . HIS A 1 173 ? -25.872 -10.044 -9.742 1.00 67.06 173 HIS A C 1
ATOM 1394 O O . HIS A 1 173 ? -24.691 -9.808 -9.484 1.00 67.06 173 HIS A O 1
ATOM 1400 N N . PRO A 1 174 ? -26.384 -11.285 -9.602 1.00 63.53 174 PRO A N 1
ATOM 1401 C CA . PRO A 1 174 ? -25.645 -12.400 -8.997 1.00 63.53 174 PRO A CA 1
ATOM 1402 C C . PRO A 1 174 ? -24.240 -12.633 -9.570 1.00 63.53 174 PRO A C 1
ATOM 1404 O O . PRO A 1 174 ? -23.342 -13.025 -8.836 1.00 63.53 174 PRO A O 1
ATOM 1407 N N . SER A 1 175 ? -24.013 -12.305 -10.847 1.00 62.47 175 SER A N 1
ATOM 1408 C CA . SER A 1 175 ? -22.692 -12.360 -11.494 1.00 62.47 175 SER A CA 1
ATOM 1409 C C . SER A 1 175 ? -21.613 -11.488 -10.834 1.00 62.47 175 SER A C 1
ATOM 1411 O O . SER A 1 175 ? -20.434 -11.728 -11.056 1.00 62.47 175 SER A O 1
ATOM 1413 N N . VAL A 1 176 ? -21.991 -10.494 -10.025 1.00 59.28 176 VAL A N 1
ATOM 1414 C CA . VAL A 1 176 ? -21.068 -9.642 -9.254 1.00 59.28 176 VAL A CA 1
ATOM 1415 C C . VAL A 1 176 ? -20.450 -10.404 -8.072 1.00 59.28 176 VAL A C 1
ATOM 1417 O O . VAL A 1 176 ? -19.364 -10.055 -7.625 1.00 59.28 176 VAL A O 1
ATOM 1420 N N . TYR A 1 177 ? -21.099 -11.470 -7.593 1.00 57.78 177 TYR A N 1
ATOM 1421 C CA . TYR A 1 177 ? -20.605 -12.305 -6.492 1.00 57.78 177 TYR A CA 1
ATOM 1422 C C . TYR A 1 177 ? -19.774 -13.512 -6.955 1.00 57.78 177 TYR A C 1
ATOM 1424 O O . TYR A 1 177 ? -19.140 -14.155 -6.129 1.00 57.78 177 TYR A O 1
ATOM 1432 N N . VAL A 1 178 ? -19.781 -13.838 -8.255 1.00 52.88 178 VAL A N 1
ATOM 1433 C CA . VAL A 1 178 ? -19.167 -15.067 -8.806 1.00 52.88 178 VAL A CA 1
ATOM 1434 C C . VAL A 1 178 ? -17.654 -14.925 -9.039 1.00 52.88 178 VAL A C 1
ATOM 1436 O O . VAL A 1 178 ? -16.981 -15.910 -9.309 1.00 52.88 178 VAL A O 1
ATOM 1439 N N . VAL A 1 179 ? -17.089 -13.724 -8.890 1.00 48.91 179 VAL A N 1
ATOM 1440 C CA . VAL A 1 179 ? -15.636 -13.478 -9.024 1.00 48.91 179 VAL A CA 1
ATOM 1441 C C . VAL A 1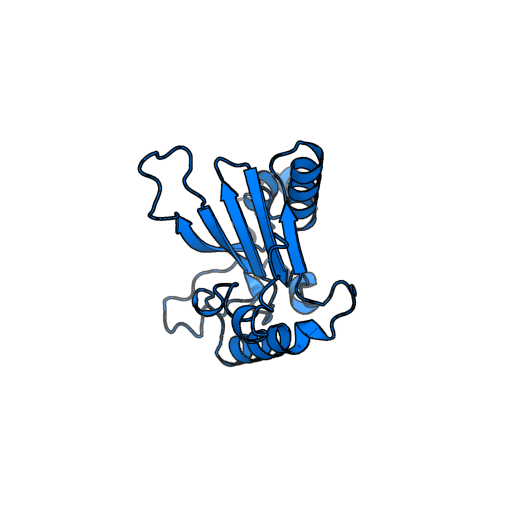 179 ? -14.908 -13.590 -7.667 1.00 48.91 179 VAL A C 1
ATOM 1443 O O . VAL A 1 179 ? -13.868 -12.969 -7.469 1.00 48.91 179 VAL A O 1
ATOM 1446 N N . ALA A 1 180 ? -15.481 -14.322 -6.707 1.00 38.31 180 ALA A N 1
ATOM 1447 C CA . ALA A 1 180 ? -14.920 -14.523 -5.367 1.00 38.31 180 ALA A CA 1
ATOM 1448 C C . ALA A 1 180 ? -14.070 -15.795 -5.279 1.00 38.31 180 ALA A C 1
ATOM 1450 O O . ALA A 1 180 ? -14.509 -16.832 -5.827 1.00 38.31 180 ALA A O 1
#

pLDDT: mean 79.13, std 17.65, range [33.16, 97.0]